Protein AF-A0A914G0G3-F1 (afdb_monomer_lite)

Structure (mmCIF, N/CA/C/O backbone):
data_AF-A0A914G0G3-F1
#
_entry.id   AF-A0A914G0G3-F1
#
loop_
_atom_site.group_PDB
_atom_site.id
_atom_site.type_symbol
_atom_site.label_atom_id
_atom_site.label_alt_id
_atom_site.label_comp_id
_atom_site.label_asym_id
_atom_site.label_entity_id
_atom_site.label_seq_id
_atom_site.pdbx_PDB_ins_code
_atom_site.Cartn_x
_atom_site.Cartn_y
_atom_site.Cartn_z
_atom_site.occupancy
_atom_site.B_iso_or_equiv
_atom_site.auth_seq_id
_atom_site.auth_comp_id
_atom_site.auth_asym_id
_atom_site.auth_atom_id
_atom_site.pdbx_PDB_model_num
ATOM 1 N N . MET A 1 1 ? 5.971 20.840 -8.492 1.00 76.50 1 MET A N 1
ATOM 2 C CA . MET A 1 1 ? 6.070 19.400 -8.819 1.00 76.50 1 MET A CA 1
ATOM 3 C C . MET A 1 1 ? 5.476 18.519 -7.723 1.00 76.50 1 MET A C 1
ATOM 5 O O . MET A 1 1 ? 4.530 17.807 -8.006 1.00 76.50 1 MET A O 1
ATOM 9 N N . THR A 1 2 ? 5.921 18.629 -6.466 1.00 92.56 2 THR A N 1
ATOM 10 C CA . THR A 1 2 ? 5.387 17.837 -5.335 1.00 92.56 2 THR A CA 1
ATOM 11 C C . THR A 1 2 ? 3.869 17.915 -5.154 1.00 92.56 2 THR A C 1
ATOM 13 O O . THR A 1 2 ? 3.238 16.886 -4.942 1.00 92.56 2 THR A O 1
ATOM 16 N N . LYS A 1 3 ? 3.270 19.111 -5.268 1.00 95.69 3 LYS A N 1
ATOM 17 C CA . LY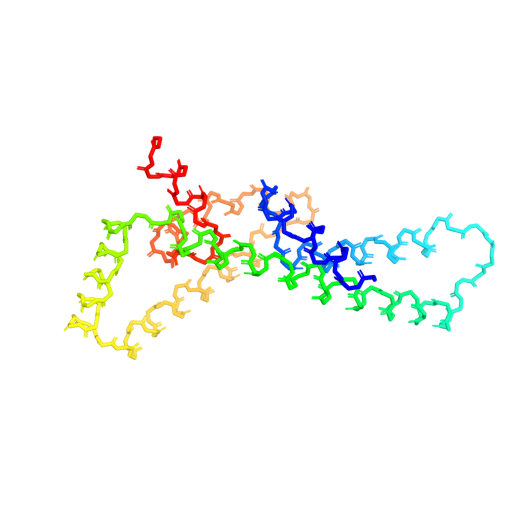S A 1 3 ? 1.809 19.274 -5.190 1.00 95.69 3 LYS A CA 1
ATOM 18 C C . LYS A 1 3 ? 1.091 18.444 -6.260 1.00 95.69 3 LYS A C 1
ATOM 20 O O . LYS A 1 3 ? 0.237 17.648 -5.916 1.00 95.69 3 LYS A O 1
ATOM 25 N N . LEU A 1 4 ? 1.518 18.563 -7.519 1.00 97.06 4 LEU A N 1
ATOM 26 C CA . LEU A 1 4 ? 0.953 17.802 -8.637 1.00 97.06 4 LEU A CA 1
ATOM 27 C C . LEU A 1 4 ? 1.025 16.286 -8.398 1.00 97.06 4 LEU A C 1
ATOM 29 O O . LEU A 1 4 ? 0.038 15.595 -8.599 1.00 97.06 4 LEU A O 1
ATOM 33 N N . LEU A 1 5 ? 2.172 15.771 -7.944 1.00 97.56 5 LEU A N 1
ATOM 34 C CA . LEU A 1 5 ? 2.338 14.337 -7.673 1.00 97.56 5 LEU A CA 1
ATOM 35 C C . LEU A 1 5 ? 1.435 13.851 -6.533 1.00 97.56 5 LEU A C 1
ATOM 37 O O . LEU A 1 5 ? 0.868 12.766 -6.618 1.00 97.56 5 LEU A O 1
ATOM 41 N N . ARG A 1 6 ? 1.257 14.669 -5.492 1.00 97.50 6 ARG A N 1
ATOM 42 C CA . ARG A 1 6 ? 0.302 14.374 -4.419 1.00 97.50 6 ARG A CA 1
ATOM 43 C C . ARG A 1 6 ? -1.132 14.403 -4.925 1.00 97.50 6 ARG A C 1
ATOM 45 O O . ARG A 1 6 ? -1.878 13.487 -4.614 1.00 97.50 6 ARG A O 1
ATOM 52 N N . ASP A 1 7 ? -1.493 15.395 -5.733 1.00 97.31 7 ASP A N 1
ATOM 53 C CA . ASP A 1 7 ? -2.825 15.480 -6.330 1.00 97.31 7 ASP A CA 1
ATOM 54 C C . ASP A 1 7 ? -3.093 14.233 -7.190 1.00 97.31 7 ASP A C 1
ATOM 56 O O . ASP A 1 7 ? -4.143 13.615 -7.050 1.00 97.31 7 ASP A O 1
ATOM 60 N N . ILE A 1 8 ? -2.125 13.785 -8.000 1.00 97.00 8 ILE A N 1
ATOM 61 C CA . ILE A 1 8 ? -2.201 12.515 -8.743 1.00 97.00 8 ILE A CA 1
ATOM 62 C C . ILE A 1 8 ? -2.472 11.344 -7.790 1.00 97.00 8 ILE A C 1
ATOM 64 O O . ILE A 1 8 ? -3.404 10.580 -8.033 1.00 97.00 8 ILE A O 1
ATOM 68 N N . GLY A 1 9 ? -1.717 11.224 -6.696 1.00 95.69 9 GLY A N 1
ATOM 69 C CA . GLY A 1 9 ? -1.932 10.189 -5.682 1.00 95.69 9 GLY A CA 1
ATOM 70 C C . GLY A 1 9 ? -3.330 10.220 -5.064 1.00 95.69 9 GLY A C 1
ATOM 71 O O . GLY A 1 9 ? -3.980 9.182 -4.973 1.00 95.69 9 GLY A O 1
ATOM 72 N N . CYS A 1 10 ? -3.839 11.407 -4.720 1.00 93.94 10 CYS A N 1
ATOM 73 C CA . CYS A 1 10 ? -5.195 11.559 -4.193 1.00 93.94 10 CYS A CA 1
ATOM 74 C C . CYS A 1 10 ? -6.259 11.058 -5.180 1.00 93.94 10 CYS A C 1
ATOM 76 O O . CYS A 1 10 ? -7.234 10.444 -4.764 1.00 93.94 10 CYS A O 1
ATOM 78 N N . HIS A 1 11 ? -6.082 11.284 -6.486 1.00 93.81 11 HIS A N 1
ATOM 79 C CA . HIS A 1 11 ? -7.005 10.748 -7.490 1.00 93.81 11 HIS A CA 1
ATOM 80 C C . HIS A 1 11 ? -6.875 9.226 -7.628 1.00 93.81 11 HIS A C 1
ATOM 82 O O . HIS A 1 11 ? -7.883 8.540 -7.760 1.00 93.81 11 HIS A O 1
ATOM 88 N N . HIS A 1 12 ? -5.652 8.690 -7.560 1.00 91.94 12 HIS A N 1
ATOM 89 C CA . HIS A 1 12 ? -5.405 7.253 -7.712 1.00 91.94 12 HIS A CA 1
ATOM 90 C C . HIS A 1 12 ? -5.950 6.412 -6.555 1.00 91.94 12 HIS A C 1
ATOM 92 O O . HIS A 1 12 ? -6.315 5.259 -6.773 1.00 91.94 12 HIS A O 1
ATOM 98 N N . PHE A 1 13 ? -6.105 7.001 -5.366 1.00 88.00 13 PHE A N 1
ATOM 99 C CA . PHE A 1 13 ? -6.836 6.376 -4.262 1.00 88.00 13 PHE A CA 1
ATOM 100 C C . PHE A 1 13 ? -8.236 5.891 -4.684 1.00 88.00 13 PHE A C 1
ATOM 102 O O . PHE A 1 13 ? -8.649 4.805 -4.293 1.00 88.00 13 PHE A O 1
ATOM 109 N N . PHE A 1 14 ? -8.954 6.645 -5.525 1.00 84.81 14 PHE A N 1
ATOM 110 C CA . PHE A 1 14 ? -10.303 6.270 -5.971 1.00 84.81 14 PHE A CA 1
ATOM 111 C C . PHE A 1 14 ? -10.335 5.133 -7.002 1.00 84.81 14 PHE A C 1
ATOM 113 O O . PHE A 1 14 ? -11.413 4.639 -7.322 1.00 84.81 14 PHE A O 1
ATOM 120 N N . TYR A 1 15 ? -9.175 4.709 -7.506 1.00 85.25 15 TYR A N 1
ATOM 121 C CA . TYR A 1 15 ? -9.018 3.520 -8.347 1.00 85.25 15 TYR A CA 1
ATOM 122 C C . TYR A 1 15 ? -8.458 2.330 -7.553 1.00 85.25 15 TYR A C 1
ATOM 124 O O . TYR A 1 15 ? -7.878 1.423 -8.145 1.00 85.25 15 TYR A O 1
ATOM 132 N N . ASP A 1 16 ? -8.571 2.366 -6.220 1.00 81.75 16 ASP A N 1
ATOM 133 C CA . ASP A 1 16 ? -8.019 1.369 -5.298 1.00 81.75 16 ASP A CA 1
ATOM 134 C C . ASP A 1 16 ? -6.496 1.176 -5.455 1.00 81.75 16 ASP A C 1
ATOM 136 O O . ASP A 1 16 ? -5.942 0.101 -5.213 1.00 81.75 16 ASP A O 1
ATOM 140 N N . ALA A 1 17 ? -5.781 2.236 -5.855 1.00 83.44 17 ALA A N 1
ATOM 141 C CA . ALA A 1 17 ? -4.328 2.213 -5.885 1.00 83.44 17 ALA A CA 1
ATOM 142 C C . ALA A 1 17 ? -3.738 2.422 -4.482 1.00 83.44 17 ALA A C 1
ATOM 144 O O . ALA A 1 17 ? -4.153 3.319 -3.747 1.00 83.44 17 ALA A O 1
ATOM 145 N N . TYR A 1 18 ? -2.709 1.643 -4.148 1.00 86.62 18 TYR A N 1
ATOM 146 C CA . TYR A 1 18 ? -1.936 1.768 -2.915 1.00 86.62 18 TYR A CA 1
ATOM 147 C C . TYR A 1 18 ? -0.433 1.641 -3.208 1.00 86.62 18 TYR A C 1
ATOM 149 O O . TYR A 1 18 ? -0.022 1.329 -4.326 1.00 86.62 18 TYR A O 1
ATOM 157 N N . GLU A 1 19 ? 0.401 1.959 -2.223 1.00 88.00 19 GLU A N 1
ATOM 158 C CA . GLU A 1 19 ? 1.840 2.199 -2.380 1.00 88.00 19 GLU A CA 1
ATOM 159 C C . GLU A 1 19 ? 2.611 1.039 -3.061 1.00 88.00 19 GLU A C 1
ATOM 161 O O . GLU A 1 19 ? 3.396 1.320 -3.966 1.00 88.00 19 GLU A O 1
ATOM 166 N N . PRO A 1 20 ? 2.353 -0.248 -2.752 1.00 87.94 20 PRO A N 1
ATOM 167 C CA . PRO A 1 20 ? 2.892 -1.403 -3.476 1.00 87.94 20 PRO A CA 1
ATOM 168 C C . PRO A 1 20 ? 2.649 -1.418 -4.990 1.00 87.94 20 PRO A C 1
ATOM 170 O O . PRO A 1 20 ? 3.510 -1.884 -5.731 1.00 87.94 20 PRO A O 1
ATOM 173 N N . HIS A 1 21 ? 1.532 -0.880 -5.494 1.00 87.81 21 HIS A N 1
ATOM 174 C CA . HIS A 1 21 ? 1.335 -0.780 -6.946 1.00 87.81 21 HIS A CA 1
ATOM 175 C C . HIS A 1 21 ? 2.376 0.135 -7.602 1.00 87.81 21 HIS A C 1
ATOM 177 O O . HIS A 1 21 ? 2.744 -0.080 -8.754 1.00 87.81 21 HIS A O 1
ATOM 183 N N . LEU A 1 22 ? 2.874 1.141 -6.874 1.00 92.88 22 LEU A N 1
ATOM 184 C CA . LEU A 1 22 ? 3.906 2.047 -7.374 1.00 92.88 22 LEU A CA 1
ATOM 185 C C . LEU A 1 22 ? 5.275 1.357 -7.457 1.00 92.88 22 LEU A C 1
ATOM 187 O O . LEU A 1 22 ? 6.062 1.699 -8.336 1.00 92.88 22 LEU A O 1
ATOM 191 N N . GLU A 1 23 ? 5.546 0.384 -6.580 1.00 91.38 23 GLU A N 1
ATOM 192 C CA . GLU A 1 23 ? 6.738 -0.473 -6.659 1.00 91.38 23 GLU A CA 1
ATOM 193 C C . GLU A 1 23 ? 6.689 -1.355 -7.911 1.00 91.38 23 GLU A C 1
ATOM 195 O O . GLU A 1 23 ? 7.601 -1.308 -8.732 1.00 91.38 23 GLU A O 1
ATOM 200 N N . LEU A 1 24 ? 5.570 -2.054 -8.135 1.00 90.31 24 LEU A N 1
ATOM 201 C CA . LEU A 1 24 ? 5.379 -2.882 -9.333 1.00 90.31 24 LEU A CA 1
ATOM 202 C C . LEU A 1 24 ? 5.467 -2.060 -10.626 1.00 90.31 24 LEU A C 1
ATOM 204 O O . LEU A 1 24 ? 6.051 -2.497 -11.617 1.00 90.31 24 LEU A O 1
ATOM 208 N N . MET A 1 25 ? 4.906 -0.848 -10.623 1.00 93.38 25 MET A N 1
ATOM 209 C CA . MET A 1 25 ? 4.984 0.061 -11.765 1.00 93.38 25 MET A CA 1
ATOM 210 C C . MET A 1 25 ? 6.422 0.526 -12.030 1.00 93.38 25 MET A C 1
ATOM 212 O O . MET A 1 25 ? 6.829 0.607 -13.189 1.00 93.38 25 MET A O 1
ATOM 216 N N . HIS A 1 26 ? 7.197 0.810 -10.978 1.00 95.06 26 HIS A N 1
ATOM 217 C CA . HIS A 1 26 ? 8.613 1.172 -11.081 1.00 95.06 26 HIS A CA 1
ATOM 218 C C . HIS A 1 26 ? 9.436 0.012 -11.658 1.00 95.06 26 HIS A C 1
ATOM 220 O O . HIS A 1 26 ? 10.178 0.214 -12.621 1.00 95.06 26 HIS A O 1
ATOM 226 N N . GLU A 1 27 ? 9.263 -1.203 -11.139 1.00 92.75 27 GLU A N 1
ATOM 227 C CA . GLU A 1 27 ? 9.942 -2.401 -11.649 1.00 92.75 27 GLU A CA 1
ATOM 228 C C . GLU A 1 27 ? 9.596 -2.674 -13.116 1.00 92.75 27 GLU A C 1
ATOM 230 O O . GLU A 1 27 ? 10.492 -2.836 -13.947 1.00 92.75 27 GLU A O 1
ATOM 235 N N . GLY A 1 28 ? 8.304 -2.649 -13.459 1.00 91.50 28 GLY A N 1
ATOM 236 C CA . GLY A 1 28 ? 7.835 -2.842 -14.830 1.00 91.50 28 GLY A CA 1
ATOM 237 C C . GLY A 1 28 ? 8.357 -1.771 -15.788 1.00 91.50 28 GLY A C 1
ATOM 238 O O . GLY A 1 28 ? 8.750 -2.086 -16.912 1.00 91.50 28 GLY A O 1
ATOM 239 N N . PHE A 1 29 ? 8.429 -0.514 -15.338 1.00 92.56 29 PHE A N 1
ATOM 240 C CA . PHE A 1 29 ? 9.014 0.573 -16.117 1.00 92.56 29 PHE A CA 1
ATOM 241 C C . PHE A 1 29 ? 10.496 0.328 -16.396 1.00 92.56 29 PHE A C 1
ATOM 243 O O . PHE A 1 29 ? 10.911 0.417 -17.548 1.00 92.56 29 PHE A O 1
ATOM 250 N N . LEU A 1 30 ? 11.296 0.010 -15.372 1.00 90.56 30 LEU A N 1
ATOM 251 C CA . LEU A 1 30 ? 12.725 -0.250 -15.561 1.00 90.56 30 LEU A CA 1
ATOM 252 C C . LEU A 1 30 ? 12.967 -1.463 -16.448 1.00 90.56 30 LEU A C 1
ATOM 254 O O . LEU A 1 30 ? 13.834 -1.411 -17.316 1.00 90.56 30 LEU A O 1
ATOM 258 N N . HIS A 1 31 ? 12.186 -2.526 -16.263 1.00 89.56 31 HIS A N 1
ATOM 259 C CA . HIS A 1 31 ? 12.246 -3.692 -17.129 1.00 89.56 31 HIS A CA 1
ATOM 260 C C . HIS A 1 31 ? 12.002 -3.287 -18.586 1.00 89.56 31 HIS A C 1
ATOM 262 O O . HIS A 1 31 ? 12.876 -3.486 -19.426 1.00 89.56 31 HIS A O 1
ATOM 268 N N . ALA A 1 32 ? 10.885 -2.610 -18.869 1.00 89.06 32 ALA A N 1
ATOM 269 C CA . ALA A 1 32 ? 10.549 -2.158 -20.215 1.00 89.06 32 ALA A CA 1
ATOM 270 C C . ALA A 1 32 ? 11.597 -1.209 -20.813 1.00 89.06 32 ALA A C 1
ATOM 272 O O . ALA A 1 32 ? 11.862 -1.277 -22.013 1.00 89.06 32 ALA A O 1
ATOM 273 N N . LEU A 1 33 ? 12.192 -0.347 -19.984 1.00 86.44 33 LEU A N 1
ATOM 274 C CA . LEU A 1 33 ? 13.283 0.539 -20.369 1.00 86.44 33 LEU A CA 1
ATOM 275 C C . LEU A 1 33 ? 14.485 -0.288 -20.852 1.00 86.44 33 LEU A C 1
ATOM 277 O O . LEU A 1 33 ? 14.968 -0.071 -21.958 1.00 86.44 33 LEU A O 1
ATOM 281 N N . THR A 1 34 ? 14.908 -1.283 -20.065 1.00 83.88 34 THR A N 1
ATOM 282 C CA . THR A 1 34 ? 16.063 -2.144 -20.380 1.00 83.88 34 THR A CA 1
ATOM 283 C C . THR A 1 34 ? 15.844 -3.118 -21.531 1.00 83.88 34 THR A C 1
ATOM 285 O O . THR A 1 34 ? 16.809 -3.482 -22.193 1.00 83.88 34 THR A O 1
ATOM 288 N N . THR A 1 35 ? 14.608 -3.551 -21.789 1.00 84.88 35 THR A N 1
ATOM 289 C CA . THR A 1 35 ? 14.336 -4.560 -22.822 1.00 84.88 35 THR A CA 1
ATOM 290 C C . THR A 1 35 ? 13.949 -3.973 -24.174 1.00 84.88 35 THR A C 1
ATOM 292 O O . THR A 1 35 ? 14.098 -4.662 -25.179 1.00 84.88 35 THR A O 1
ATOM 295 N N . ASN A 1 36 ? 13.411 -2.746 -24.220 1.00 80.94 36 ASN A N 1
ATOM 296 C CA . ASN A 1 36 ? 12.787 -2.200 -25.435 1.00 80.94 36 ASN A CA 1
ATOM 297 C C . ASN A 1 36 ? 13.458 -0.939 -25.996 1.00 80.94 36 ASN A C 1
ATOM 299 O O . ASN A 1 36 ? 13.102 -0.522 -27.099 1.00 80.94 36 ASN A O 1
ATOM 303 N N . ILE A 1 37 ? 14.388 -0.301 -25.278 1.00 76.19 37 ILE A N 1
ATOM 304 C CA . ILE A 1 37 ? 15.150 0.823 -25.837 1.00 76.19 37 ILE A CA 1
ATOM 305 C C . ILE A 1 37 ? 16.313 0.260 -26.657 1.00 76.19 37 ILE A C 1
ATOM 307 O O . ILE A 1 37 ? 17.180 -0.428 -26.134 1.00 76.19 37 ILE A O 1
ATOM 311 N N . VAL A 1 38 ? 16.268 0.521 -27.966 1.00 61.00 38 VAL A N 1
ATOM 312 C CA . VAL A 1 38 ? 17.069 -0.173 -28.989 1.00 61.00 38 VAL A CA 1
ATOM 313 C C . VAL A 1 38 ? 18.513 0.343 -29.090 1.00 61.00 38 VAL A C 1
ATOM 315 O O . VAL A 1 38 ? 19.365 -0.391 -29.570 1.00 61.00 38 VAL A O 1
ATOM 318 N N . ASP A 1 39 ? 18.811 1.566 -28.646 1.00 60.97 39 ASP A N 1
ATOM 319 C CA . ASP A 1 39 ? 20.170 2.138 -28.627 1.00 60.97 39 ASP A CA 1
ATOM 320 C C . ASP A 1 39 ? 20.089 3.542 -27.993 1.00 60.97 39 ASP A C 1
ATOM 322 O O . ASP A 1 39 ? 19.248 4.330 -28.444 1.00 60.97 39 ASP A O 1
ATOM 326 N N . PRO A 1 40 ? 20.882 3.912 -26.969 1.00 65.19 40 PRO A N 1
ATOM 327 C CA . PRO A 1 40 ? 22.108 3.286 -26.485 1.00 65.19 40 PRO A CA 1
ATOM 328 C C . PRO A 1 40 ? 21.895 2.359 -25.281 1.00 65.19 40 PRO A C 1
ATOM 330 O O . PRO A 1 40 ? 20.869 2.417 -24.600 1.00 65.19 40 PRO A O 1
ATOM 333 N N . GLU A 1 41 ? 22.901 1.522 -25.024 1.00 72.50 41 GLU A N 1
ATOM 334 C CA . GLU A 1 41 ? 23.037 0.703 -23.818 1.00 72.50 41 GLU A CA 1
ATOM 335 C C . GLU A 1 41 ? 22.677 1.533 -22.577 1.00 72.50 41 GLU A C 1
ATOM 337 O O . GLU A 1 41 ? 23.227 2.614 -22.351 1.00 72.50 41 GLU A O 1
ATOM 342 N N . ILE A 1 42 ? 21.698 1.065 -21.798 1.00 78.25 42 ILE A N 1
ATOM 343 C CA . ILE A 1 42 ? 21.33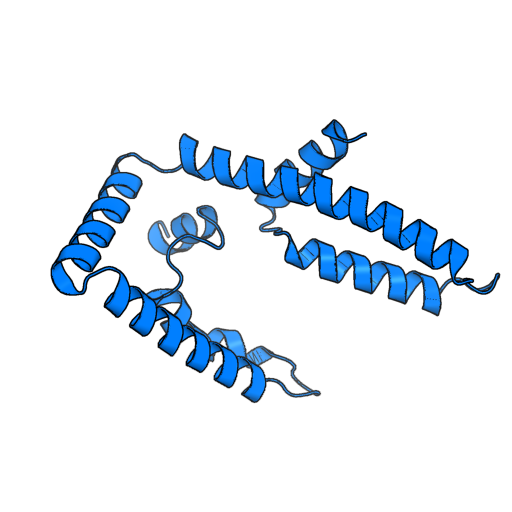9 1.721 -20.543 1.00 78.25 42 ILE A CA 1
ATOM 344 C C . ILE A 1 42 ? 22.474 1.464 -19.569 1.00 78.25 42 ILE A C 1
ATOM 346 O O . ILE A 1 42 ? 22.539 0.406 -18.942 1.00 78.25 42 ILE A O 1
ATOM 350 N N . ASP A 1 43 ? 23.367 2.438 -19.466 1.00 85.62 43 ASP A N 1
ATOM 351 C CA . ASP A 1 43 ? 24.412 2.419 -18.466 1.00 85.62 43 ASP A CA 1
ATOM 352 C C . ASP A 1 43 ? 23.830 2.565 -17.050 1.00 85.62 43 ASP A C 1
ATOM 354 O O . ASP A 1 43 ? 22.662 2.915 -16.817 1.00 85.62 43 ASP A O 1
ATOM 358 N N . GLU A 1 44 ? 24.666 2.238 -16.069 1.00 87.81 44 GLU A N 1
ATOM 359 C CA . GLU A 1 44 ? 24.255 2.246 -14.670 1.00 87.81 44 GLU 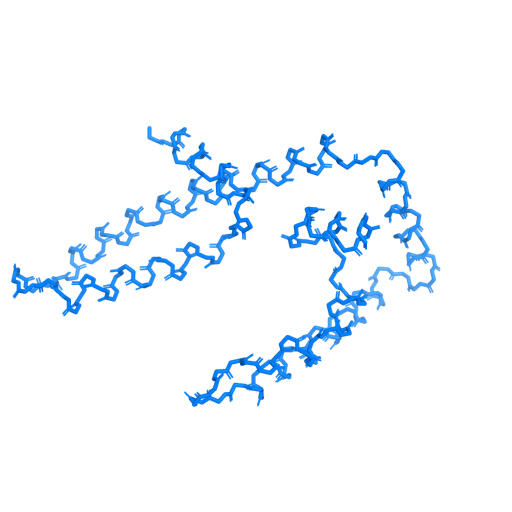A CA 1
ATOM 360 C C . GLU A 1 44 ? 23.898 3.666 -14.198 1.00 87.81 44 GLU A C 1
ATOM 362 O O . GLU A 1 44 ? 23.023 3.832 -13.348 1.00 87.81 44 GLU A O 1
ATOM 367 N N . ASP A 1 45 ? 24.501 4.703 -14.785 1.00 90.38 45 ASP A N 1
ATOM 368 C CA . ASP A 1 45 ? 24.228 6.102 -14.450 1.00 90.38 45 ASP A CA 1
ATOM 369 C C . ASP A 1 45 ? 22.818 6.520 -14.884 1.00 90.38 45 ASP A C 1
ATOM 371 O O . ASP A 1 45 ? 22.063 7.095 -14.090 1.00 90.38 45 ASP A O 1
ATOM 375 N N . LEU A 1 46 ? 22.406 6.169 -16.105 1.00 88.19 46 LEU A N 1
ATOM 376 C CA . LEU A 1 46 ? 21.060 6.413 -16.610 1.00 88.19 46 LEU A CA 1
ATOM 377 C C . LEU A 1 46 ? 20.018 5.636 -15.800 1.00 88.19 46 LEU A C 1
ATOM 379 O O . LEU A 1 46 ? 18.984 6.194 -15.413 1.00 88.19 46 LEU A O 1
ATOM 383 N N . LYS A 1 47 ? 20.296 4.365 -15.486 1.00 88.81 47 LYS A N 1
ATOM 384 C CA . LYS A 1 47 ? 19.433 3.541 -14.627 1.00 88.81 47 LYS A CA 1
ATOM 385 C C . LYS A 1 47 ? 19.286 4.148 -13.230 1.00 88.81 47 LYS A C 1
ATOM 387 O O . LYS A 1 47 ? 18.173 4.227 -12.702 1.00 88.81 47 LYS A O 1
ATOM 392 N N . ASN A 1 48 ? 20.379 4.637 -12.649 1.00 92.38 48 ASN A N 1
ATOM 393 C CA . ASN A 1 48 ? 20.376 5.325 -11.361 1.00 92.38 48 ASN A CA 1
ATOM 394 C C . ASN A 1 48 ? 19.597 6.643 -11.405 1.00 92.38 48 ASN A C 1
ATOM 396 O O . ASN A 1 48 ? 18.854 6.940 -10.465 1.00 92.38 48 ASN A O 1
ATOM 400 N N . GLY A 1 49 ? 19.694 7.403 -12.496 1.00 94.38 49 GLY A N 1
ATOM 401 C CA . GLY A 1 49 ? 18.886 8.601 -12.719 1.00 94.38 49 GLY A CA 1
ATOM 402 C C . GLY A 1 49 ? 17.385 8.296 -12.713 1.00 94.38 49 GLY A C 1
ATOM 403 O O . GLY A 1 49 ? 16.620 8.932 -11.982 1.00 94.38 49 GLY A O 1
ATOM 404 N N . TRP A 1 50 ? 16.961 7.265 -13.448 1.00 94.12 50 TRP A N 1
ATOM 405 C CA . TRP A 1 50 ? 15.565 6.815 -13.445 1.00 94.12 50 TRP A CA 1
ATOM 406 C C . TRP A 1 50 ? 15.106 6.315 -12.079 1.00 94.12 50 TRP A C 1
ATOM 408 O O . TRP A 1 50 ? 14.004 6.655 -11.648 1.00 94.12 50 TRP A O 1
ATOM 418 N N . ASN A 1 51 ? 15.953 5.568 -11.370 1.00 95.06 51 ASN A N 1
ATOM 419 C CA . ASN A 1 51 ? 15.673 5.147 -10.001 1.00 95.06 51 ASN A CA 1
ATOM 420 C C . ASN A 1 51 ? 15.399 6.343 -9.089 1.00 95.06 51 ASN A C 1
ATOM 422 O O . ASN A 1 51 ? 14.394 6.349 -8.384 1.00 95.06 51 ASN A O 1
ATOM 426 N N . GLN A 1 52 ? 16.237 7.380 -9.125 1.00 96.88 52 GLN A N 1
ATOM 427 C CA . GLN A 1 52 ? 16.040 8.576 -8.302 1.00 96.88 52 GLN A CA 1
ATOM 428 C C . GLN A 1 52 ? 14.727 9.297 -8.630 1.00 96.88 52 GLN A C 1
ATOM 430 O O . GLN A 1 52 ? 14.001 9.693 -7.714 1.00 96.88 52 GLN A O 1
ATOM 435 N N . ILE A 1 53 ? 14.380 9.416 -9.917 1.00 95.75 53 ILE A N 1
ATOM 436 C CA . ILE A 1 53 ? 13.090 9.975 -10.345 1.00 95.75 53 ILE A CA 1
ATOM 437 C C . ILE A 1 53 ? 11.940 9.148 -9.765 1.00 95.75 53 ILE A C 1
ATOM 439 O O . ILE A 1 53 ? 11.031 9.708 -9.150 1.00 95.75 53 ILE A O 1
ATOM 443 N N . TRP A 1 54 ? 11.993 7.821 -9.890 1.00 96.44 54 TRP A N 1
ATOM 444 C CA . TRP A 1 54 ? 10.963 6.939 -9.350 1.00 96.44 54 TRP A CA 1
ATOM 445 C C . TRP A 1 54 ? 10.849 7.017 -7.832 1.00 96.44 54 TRP A C 1
ATOM 447 O O . TRP A 1 54 ? 9.734 7.054 -7.323 1.00 96.44 54 TRP A O 1
ATOM 457 N N . GLN A 1 55 ? 11.951 7.147 -7.092 1.00 96.44 55 GLN A N 1
ATOM 458 C CA . GLN A 1 55 ? 11.880 7.360 -5.643 1.00 96.44 55 GLN A CA 1
ATOM 459 C C . GLN A 1 55 ? 11.115 8.646 -5.288 1.00 96.44 55 GLN A C 1
ATOM 461 O O . GLN A 1 55 ? 10.315 8.655 -4.351 1.00 96.44 55 GLN A O 1
ATOM 466 N N . ILE A 1 56 ? 11.289 9.721 -6.064 1.00 96.69 56 ILE A N 1
ATOM 467 C CA . ILE A 1 56 ? 10.536 10.972 -5.885 1.00 96.69 56 ILE A CA 1
ATOM 468 C C . ILE A 1 56 ? 9.053 10.777 -6.237 1.00 96.69 56 ILE A C 1
ATOM 470 O O . ILE A 1 56 ? 8.182 11.233 -5.487 1.00 96.69 56 ILE A O 1
ATOM 474 N N . LEU A 1 57 ? 8.757 10.092 -7.349 1.00 96.88 57 LEU A N 1
ATOM 475 C CA . LEU A 1 57 ? 7.390 9.787 -7.781 1.00 96.88 57 LEU A CA 1
ATOM 476 C C . LEU A 1 57 ? 6.656 8.949 -6.733 1.00 96.88 57 LEU A C 1
ATOM 478 O O . LEU A 1 57 ? 5.624 9.387 -6.228 1.00 96.88 57 LEU A O 1
ATOM 482 N N . LYS A 1 58 ? 7.221 7.799 -6.347 1.00 96.81 58 LYS A N 1
ATOM 483 C CA . LYS A 1 58 ? 6.654 6.884 -5.348 1.00 96.81 58 LYS A CA 1
ATOM 484 C C . LYS A 1 58 ? 6.395 7.594 -4.030 1.00 96.81 58 LYS A C 1
ATOM 486 O O . LYS A 1 58 ? 5.287 7.523 -3.503 1.00 96.81 58 LYS A O 1
ATOM 491 N N . LYS A 1 59 ? 7.373 8.366 -3.542 1.00 96.69 59 LYS A N 1
ATOM 492 C CA . LYS A 1 59 ? 7.231 9.139 -2.306 1.00 96.69 59 LYS A CA 1
ATOM 493 C C . LYS A 1 59 ? 6.036 10.085 -2.359 1.00 96.69 59 LYS A C 1
ATOM 495 O O . LYS A 1 59 ? 5.239 10.113 -1.427 1.00 96.69 59 LYS A O 1
ATOM 500 N N . HIS A 1 60 ? 5.914 10.895 -3.406 1.00 97.94 60 HIS A N 1
ATOM 501 C CA . HIS A 1 60 ? 4.906 11.955 -3.426 1.00 97.94 60 HIS A CA 1
ATOM 502 C C . HIS A 1 60 ? 3.524 11.486 -3.886 1.00 97.94 60 HIS A C 1
ATOM 504 O O . HIS A 1 60 ? 2.530 11.974 -3.352 1.00 97.94 60 HIS A O 1
ATOM 510 N N . ILE A 1 61 ? 3.448 10.524 -4.806 1.00 97.50 61 ILE A N 1
ATOM 511 C CA . ILE A 1 61 ? 2.184 9.877 -5.178 1.00 97.50 61 ILE A CA 1
ATOM 512 C C . ILE A 1 61 ? 1.668 9.055 -3.993 1.00 97.50 61 ILE A C 1
ATOM 514 O O . ILE A 1 61 ? 0.520 9.233 -3.596 1.00 97.50 61 ILE A O 1
ATOM 518 N N . GLY A 1 62 ? 2.527 8.252 -3.353 1.00 95.38 62 GLY A N 1
ATOM 519 C CA . GLY A 1 62 ? 2.177 7.495 -2.148 1.00 95.38 62 GLY A CA 1
ATOM 520 C C . GLY A 1 62 ? 1.690 8.397 -1.011 1.00 95.38 62 GLY A C 1
ATOM 521 O O . GLY A 1 62 ? 0.654 8.136 -0.411 1.00 95.38 62 GLY A O 1
ATOM 522 N N . GLN A 1 63 ? 2.346 9.542 -0.783 1.00 95.94 63 GLN A N 1
ATOM 523 C CA . GLN A 1 63 ? 1.839 10.554 0.154 1.00 95.94 63 GLN A CA 1
ATOM 524 C C . GLN A 1 63 ? 0.425 11.032 -0.197 1.00 95.94 63 GLN A C 1
ATOM 526 O O . GLN A 1 63 ? -0.399 11.180 0.701 1.00 95.94 63 GLN A O 1
ATOM 531 N N . GLY A 1 64 ? 0.140 11.292 -1.476 1.00 95.62 64 GLY A N 1
ATOM 532 C CA . GLY A 1 64 ? -1.199 11.670 -1.936 1.00 95.62 64 GLY A CA 1
ATOM 533 C C . GLY A 1 64 ? -2.251 10.606 -1.624 1.00 95.62 64 GLY A C 1
ATOM 534 O O . GLY A 1 64 ? -3.294 10.924 -1.055 1.00 95.62 64 GLY A O 1
ATOM 535 N N . ILE A 1 65 ? -1.940 9.339 -1.913 1.00 92.94 65 ILE A N 1
ATOM 536 C CA . ILE A 1 65 ? -2.808 8.196 -1.596 1.00 92.94 65 ILE A CA 1
ATOM 537 C C . ILE A 1 65 ? -3.082 8.133 -0.088 1.00 92.94 65 ILE A C 1
ATOM 539 O O . ILE A 1 65 ? -4.239 8.069 0.326 1.00 92.94 65 ILE A O 1
ATOM 543 N N . ALA A 1 66 ? -2.038 8.200 0.742 1.00 88.88 66 ALA A N 1
ATOM 544 C CA . ALA A 1 66 ? -2.165 8.144 2.197 1.00 88.88 66 ALA A CA 1
ATOM 545 C C . ALA A 1 66 ? -3.021 9.292 2.761 1.00 88.88 66 ALA A C 1
ATOM 547 O O . ALA A 1 66 ? -3.874 9.068 3.620 1.00 88.88 66 ALA A O 1
ATOM 548 N N . ILE A 1 67 ? -2.845 10.514 2.246 1.00 90.62 67 ILE A N 1
ATOM 549 C CA . ILE A 1 67 ? -3.657 11.673 2.640 1.00 90.62 67 ILE A CA 1
ATOM 550 C C . ILE A 1 67 ? -5.118 11.457 2.276 1.00 90.62 67 ILE A C 1
ATOM 552 O O . ILE A 1 67 ? -5.992 11.679 3.111 1.00 90.62 67 ILE A O 1
ATOM 556 N N . GLN A 1 68 ? -5.397 11.024 1.046 1.00 89.44 68 GLN A N 1
ATOM 557 C CA . GLN A 1 68 ? -6.775 10.823 0.623 1.00 89.44 68 GLN A CA 1
ATOM 558 C C . GLN A 1 68 ? -7.441 9.688 1.406 1.00 89.44 68 GLN A C 1
ATOM 560 O O . GLN A 1 68 ? -8.593 9.833 1.806 1.00 89.44 68 GLN A O 1
ATOM 565 N N . ARG A 1 69 ? -6.704 8.614 1.715 1.00 86.12 69 ARG A N 1
ATOM 566 C CA . ARG A 1 69 ? -7.156 7.540 2.609 1.00 86.12 69 ARG A CA 1
ATOM 567 C C . ARG A 1 69 ? -7.523 8.083 3.987 1.00 86.12 69 ARG A C 1
ATOM 569 O O . ARG A 1 69 ? -8.601 7.784 4.491 1.00 86.12 69 ARG A O 1
ATOM 576 N N . GLN A 1 70 ? -6.665 8.918 4.575 1.00 82.81 70 GLN A N 1
ATOM 577 C CA . GLN A 1 70 ? -6.932 9.548 5.867 1.00 82.81 70 GLN A CA 1
ATOM 578 C C . GLN A 1 70 ? -8.158 10.470 5.809 1.00 82.81 70 GLN A C 1
ATOM 580 O O . GLN A 1 70 ? -9.035 10.358 6.662 1.00 82.81 70 GLN A O 1
ATOM 585 N N . ASN A 1 71 ? -8.252 11.345 4.805 1.00 84.44 71 ASN A N 1
ATOM 586 C CA . ASN A 1 71 ? -9.400 12.237 4.621 1.00 84.44 71 ASN A CA 1
ATOM 587 C C . ASN A 1 71 ? -10.694 11.438 4.473 1.00 84.44 71 ASN A C 1
ATOM 589 O O . ASN A 1 71 ? -11.676 11.727 5.145 1.00 84.44 71 ASN A O 1
ATOM 593 N N . TYR A 1 72 ? -10.674 10.378 3.666 1.00 78.56 72 TYR A N 1
ATOM 594 C CA . TYR A 1 72 ? -11.822 9.498 3.500 1.00 78.56 72 TYR A CA 1
ATOM 595 C C . TYR A 1 72 ? -12.214 8.815 4.817 1.00 78.56 72 TYR A C 1
ATOM 597 O O . TYR A 1 72 ? -13.398 8.750 5.148 1.00 78.56 72 TYR A O 1
ATOM 605 N N . MET A 1 73 ? -11.241 8.340 5.602 1.00 72.00 73 MET A N 1
ATOM 606 C CA . MET A 1 73 ? -11.513 7.780 6.930 1.00 72.00 73 MET A CA 1
ATOM 607 C C . MET A 1 73 ? -12.126 8.808 7.888 1.00 72.00 73 MET A C 1
ATOM 609 O O . MET A 1 73 ? -13.005 8.461 8.668 1.00 72.00 73 MET A O 1
ATOM 613 N N . MET A 1 74 ? -11.684 10.065 7.840 1.00 71.50 74 MET A N 1
ATOM 614 C CA . MET A 1 74 ? -12.181 11.115 8.733 1.00 71.50 74 MET A CA 1
ATOM 615 C C . MET A 1 74 ? -13.554 11.654 8.323 1.00 71.50 74 MET A C 1
ATOM 617 O O . MET A 1 74 ? -14.391 11.911 9.184 1.00 71.50 74 MET A O 1
ATOM 621 N N . GLU A 1 75 ? -13.774 11.863 7.028 1.00 75.50 75 GLU A N 1
ATOM 622 C CA . GLU A 1 75 ? -14.945 12.585 6.520 1.00 75.50 75 GLU A CA 1
ATOM 623 C C . GLU A 1 75 ? -16.069 11.658 6.082 1.00 75.50 75 GLU A C 1
ATOM 625 O O . GLU A 1 75 ? -17.241 12.027 6.149 1.00 75.50 75 GLU A O 1
ATOM 630 N N . CYS A 1 76 ? -15.731 10.463 5.603 1.00 70.75 76 CYS A N 1
ATOM 631 C CA . CYS A 1 76 ? -16.715 9.583 5.000 1.00 70.75 76 CYS A CA 1
ATOM 632 C C . CYS A 1 76 ? -17.156 8.454 5.941 1.00 70.75 76 CYS A C 1
ATOM 634 O O . CYS A 1 76 ? -18.223 7.886 5.719 1.00 70.75 76 CYS A O 1
ATOM 636 N N . VAL A 1 77 ? -16.379 8.107 6.972 1.00 69.50 77 VAL A N 1
ATOM 637 C CA . VAL A 1 77 ? -16.811 7.115 7.970 1.00 69.50 77 VAL A CA 1
ATOM 638 C C . VAL A 1 77 ? -17.854 7.759 8.879 1.00 69.50 77 VAL A C 1
ATOM 640 O O . VAL A 1 77 ? -17.630 8.792 9.509 1.00 69.50 77 VAL A O 1
ATOM 643 N N . THR A 1 78 ? -19.029 7.150 8.938 1.00 72.75 78 THR A N 1
ATOM 644 C CA . THR A 1 78 ? -20.134 7.617 9.766 1.00 72.75 78 THR A CA 1
ATOM 645 C C . THR A 1 78 ? -19.799 7.467 11.249 1.00 72.75 78 THR A C 1
ATOM 647 O O . THR A 1 78 ? -19.044 6.590 11.672 1.00 72.75 78 THR A O 1
ATOM 650 N N . LYS A 1 79 ? -20.432 8.291 12.090 1.00 75.75 79 LYS A N 1
ATOM 651 C CA . LYS A 1 79 ? -20.301 8.163 13.551 1.00 75.75 79 LYS A CA 1
ATOM 652 C C . LYS A 1 79 ? -20.677 6.760 14.041 1.00 75.75 79 LYS A C 1
ATOM 654 O O . LYS A 1 79 ? -20.046 6.266 14.967 1.00 75.75 79 LYS A O 1
ATOM 659 N N . ALA A 1 80 ? -21.665 6.124 13.409 1.00 74.38 80 ALA A N 1
ATOM 660 C CA . ALA A 1 80 ? -22.092 4.769 13.740 1.00 74.38 80 ALA A CA 1
ATOM 661 C C . ALA A 1 80 ? -21.002 3.727 13.436 1.00 74.38 80 ALA A C 1
ATOM 663 O O . ALA A 1 80 ? -20.721 2.887 14.288 1.00 74.38 80 ALA A O 1
ATOM 664 N N . GLU A 1 81 ? -20.346 3.813 12.274 1.00 71.88 81 GLU A N 1
ATOM 665 C CA . GLU A 1 81 ? -19.219 2.938 11.917 1.00 71.88 81 GLU A CA 1
ATOM 666 C C . GLU A 1 81 ? -18.045 3.119 12.893 1.00 71.88 81 GLU A C 1
ATOM 668 O O . GLU A 1 81 ? -17.544 2.132 13.428 1.00 71.88 81 GLU A O 1
ATOM 673 N N . ILE A 1 82 ? -17.661 4.363 13.218 1.00 71.12 82 ILE A N 1
ATOM 674 C CA . ILE A 1 82 ? -16.594 4.636 14.203 1.00 71.12 82 ILE A CA 1
ATOM 675 C C . ILE A 1 82 ? -16.952 4.057 15.576 1.00 71.12 82 ILE A C 1
ATOM 677 O O . ILE A 1 82 ? -16.111 3.431 16.221 1.00 71.12 82 ILE A O 1
ATOM 681 N N . SER A 1 83 ? -18.186 4.265 16.040 1.00 76.06 83 SER A N 1
ATOM 682 C CA . SER A 1 83 ? -18.657 3.711 17.312 1.00 76.06 83 SER A CA 1
ATOM 683 C C . SER A 1 83 ? -18.644 2.183 17.312 1.00 76.06 83 SER A C 1
ATOM 685 O O . SER A 1 83 ? -18.234 1.592 18.306 1.00 76.06 83 SER A O 1
ATOM 687 N N . SER A 1 84 ? -19.032 1.548 16.203 1.00 75.81 84 SER A N 1
ATOM 688 C CA . SER A 1 84 ? -19.000 0.090 16.056 1.00 75.81 84 SER A CA 1
ATOM 689 C C . SER A 1 84 ? -17.575 -0.458 16.128 1.00 75.81 84 SER A C 1
ATOM 691 O O . SER A 1 84 ? -17.312 -1.369 16.910 1.00 75.81 84 SER A O 1
ATOM 693 N N . VAL A 1 85 ? -16.631 0.137 15.389 1.00 73.81 85 VAL A N 1
ATOM 694 C CA . VAL A 1 85 ? -15.215 -0.267 15.420 1.00 73.81 85 VAL A CA 1
ATOM 695 C C . VAL A 1 85 ? -14.632 -0.112 16.825 1.00 73.81 85 VAL A C 1
ATOM 697 O O . VAL A 1 85 ? -13.969 -1.023 17.314 1.00 73.81 85 VAL A O 1
ATOM 700 N N . LYS A 1 86 ? -14.913 1.007 17.507 1.00 74.50 86 LYS A N 1
ATOM 701 C CA . LYS A 1 86 ? -14.456 1.226 18.889 1.00 74.50 86 LYS A CA 1
ATOM 702 C C . LYS A 1 86 ? -15.014 0.187 19.856 1.00 74.50 86 LYS A C 1
ATOM 704 O O . LYS A 1 86 ? -14.240 -0.390 20.607 1.00 74.50 86 LYS A O 1
ATOM 709 N N . ALA A 1 87 ? -16.315 -0.095 19.794 1.00 79.75 87 ALA A N 1
ATOM 710 C CA . ALA A 1 87 ? -16.946 -1.089 20.659 1.00 79.75 87 ALA A CA 1
ATOM 711 C C . ALA A 1 87 ? -16.388 -2.504 20.419 1.00 79.75 87 ALA A C 1
ATOM 713 O O . ALA A 1 87 ? -16.167 -3.260 21.364 1.00 79.75 87 ALA A O 1
ATOM 714 N N . GLN A 1 88 ? -16.122 -2.868 19.159 1.00 79.06 88 GLN A N 1
ATOM 715 C CA . GLN A 1 88 ? -15.474 -4.140 18.828 1.00 79.06 88 GLN A CA 1
ATOM 716 C C . GLN A 1 88 ? -14.044 -4.203 19.377 1.00 79.06 88 GLN A C 1
ATOM 718 O O . GLN A 1 88 ? -13.655 -5.219 19.951 1.00 79.06 88 GLN A O 1
ATOM 723 N N . TRP A 1 89 ? -13.282 -3.112 19.256 1.00 78.31 89 TRP A N 1
ATOM 724 C CA . TRP A 1 89 ? -11.928 -3.021 19.797 1.00 78.31 89 TRP A CA 1
ATOM 725 C C . TRP A 1 89 ? -11.902 -3.124 21.325 1.00 78.31 89 TRP A C 1
ATOM 727 O O . TRP A 1 89 ? -11.129 -3.904 21.872 1.00 78.31 89 TRP A O 1
ATOM 737 N N . GLU A 1 90 ? -12.786 -2.406 22.020 1.00 84.19 90 GLU A N 1
ATOM 738 C CA . GLU A 1 90 ? -12.935 -2.483 23.479 1.00 84.19 90 GLU A CA 1
ATOM 739 C C . GLU A 1 90 ? -13.248 -3.914 23.930 1.00 84.19 90 GLU A C 1
ATOM 741 O O . GLU A 1 90 ? -12.581 -4.435 24.820 1.00 84.19 90 GLU A O 1
ATOM 746 N N . LYS A 1 91 ? -14.158 -4.609 23.237 1.00 85.56 91 LYS A N 1
ATOM 747 C CA . LYS A 1 91 ? -14.458 -6.017 23.522 1.00 85.56 91 LYS A CA 1
ATOM 748 C C . LYS A 1 91 ? -13.234 -6.927 23.364 1.00 85.56 91 LYS A C 1
ATOM 750 O O . LYS A 1 91 ? -13.060 -7.845 24.167 1.00 85.56 91 LYS A O 1
ATOM 755 N N . ILE A 1 92 ? -12.395 -6.704 22.349 1.00 82.56 92 ILE A N 1
ATOM 756 C CA . ILE A 1 92 ? -11.145 -7.462 22.156 1.00 82.56 92 ILE A CA 1
ATOM 757 C C . ILE A 1 92 ? -10.188 -7.207 23.325 1.00 82.56 92 ILE A C 1
ATOM 759 O O . ILE A 1 92 ? -9.642 -8.158 23.888 1.00 82.56 92 ILE A O 1
ATOM 763 N N . LEU A 1 93 ? -10.023 -5.942 23.725 1.00 81.50 93 LEU A N 1
ATOM 764 C CA . LEU A 1 93 ? -9.175 -5.563 24.856 1.00 81.50 93 LEU A CA 1
ATOM 765 C C . LEU A 1 93 ? -9.649 -6.191 26.169 1.00 81.50 93 LEU A C 1
ATOM 767 O O . LEU A 1 93 ? -8.824 -6.683 26.931 1.00 81.50 93 LEU A O 1
ATOM 771 N N . GLU A 1 94 ? -10.959 -6.199 26.414 1.00 90.00 94 GLU A N 1
ATOM 772 C CA . GLU A 1 94 ? -11.558 -6.793 27.612 1.00 90.00 94 GLU A CA 1
ATOM 773 C C . GLU A 1 94 ? -1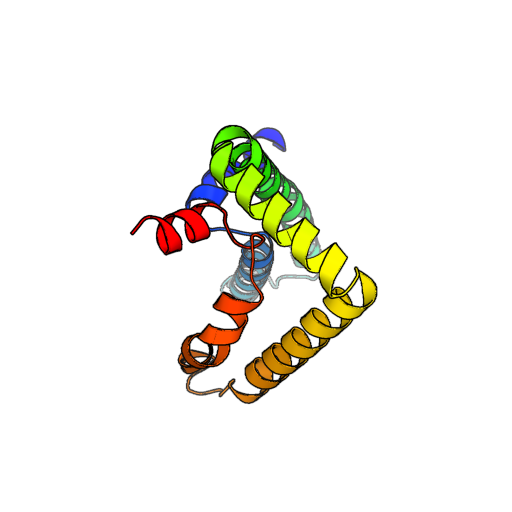1.471 -8.323 27.621 1.00 90.00 94 GLU A C 1
ATOM 775 O O . GLU A 1 94 ? -11.264 -8.920 28.675 1.00 90.00 94 GLU A O 1
ATOM 780 N N . SER A 1 95 ? -11.637 -8.966 26.460 1.00 86.62 95 SER A N 1
ATOM 781 C CA . SER A 1 95 ? -11.714 -10.431 26.366 1.00 86.62 95 SER A CA 1
ATOM 782 C C . SER A 1 95 ? -10.343 -11.104 26.316 1.00 86.62 95 SER A C 1
ATOM 784 O O . SER A 1 95 ? -10.177 -12.188 26.871 1.00 86.62 95 SER A O 1
ATOM 786 N N . TYR A 1 96 ? -9.381 -10.490 25.625 1.00 84.25 96 TYR A N 1
ATOM 787 C CA . TYR A 1 96 ? -8.079 -11.098 25.336 1.00 84.25 96 TYR A CA 1
ATOM 788 C C . TYR A 1 96 ? -6.915 -10.275 25.878 1.00 84.25 96 TYR A C 1
ATOM 790 O O . TYR A 1 96 ? -5.942 -10.848 26.345 1.00 84.25 96 TYR A O 1
ATOM 798 N N . GLY A 1 97 ? -7.015 -8.945 25.835 1.00 87.06 97 GLY A N 1
ATOM 799 C CA . GLY A 1 97 ? -5.866 -8.060 26.010 1.00 87.06 97 GLY A CA 1
ATOM 800 C C . GLY A 1 97 ? -5.074 -7.871 24.711 1.00 87.06 97 GLY A C 1
ATOM 801 O O . GLY A 1 97 ? -5.208 -8.622 23.744 1.00 87.06 97 GLY A O 1
ATOM 802 N N . ILE A 1 98 ? -4.254 -6.814 24.663 1.00 83.94 98 ILE A N 1
ATOM 803 C CA . ILE A 1 98 ? -3.519 -6.413 23.445 1.00 83.94 98 ILE A CA 1
ATOM 804 C C . ILE A 1 98 ? -2.551 -7.506 22.989 1.00 83.94 98 ILE A C 1
ATOM 806 O O . ILE A 1 98 ? -2.408 -7.746 21.791 1.00 83.94 98 ILE A O 1
ATOM 810 N N . LYS A 1 99 ? -1.856 -8.139 23.938 1.00 87.19 99 LYS A N 1
ATOM 811 C CA . LYS A 1 99 ? -0.776 -9.074 23.631 1.00 87.19 99 LYS A CA 1
ATOM 812 C C . LYS A 1 99 ? -1.329 -10.337 22.974 1.00 87.19 99 LYS A C 1
ATOM 814 O O . LYS A 1 99 ? -0.888 -10.699 21.891 1.00 87.19 99 LYS A O 1
ATOM 819 N N . GLU A 1 100 ? -2.326 -10.950 23.592 1.00 88.88 100 GLU A N 1
ATOM 820 C CA . GLU A 1 100 ? -2.974 -12.174 23.135 1.00 88.88 100 GLU A CA 1
ATOM 821 C C . GLU A 1 100 ? -3.698 -11.952 21.800 1.00 88.88 100 GLU A C 1
ATOM 823 O O . GLU A 1 100 ? -3.607 -12.787 20.901 1.00 88.88 100 GLU A O 1
ATOM 828 N N . ALA A 1 101 ? -4.355 -10.799 21.628 1.00 84.56 101 ALA A N 1
ATOM 829 C CA . ALA A 1 101 ? -4.945 -10.418 20.346 1.00 84.56 101 ALA A CA 1
ATOM 830 C C . ALA A 1 101 ? -3.875 -10.277 19.246 1.00 84.56 101 ALA A C 1
ATOM 832 O O . ALA A 1 101 ? -4.054 -10.781 18.138 1.00 84.56 101 ALA A O 1
ATOM 833 N N . GLY A 1 102 ? -2.740 -9.642 19.558 1.00 82.62 102 GLY A N 1
ATOM 834 C CA . GLY A 1 102 ? -1.614 -9.508 18.634 1.00 82.62 102 GLY A CA 1
ATOM 835 C C . GLY A 1 102 ? -0.987 -10.852 18.253 1.00 82.62 102 GLY A C 1
ATOM 836 O O . GLY A 1 102 ? -0.703 -11.085 17.079 1.00 82.62 102 GLY A O 1
ATOM 837 N N . GLU A 1 103 ? -0.814 -11.759 19.216 1.00 88.62 103 GLU A N 1
ATOM 838 C CA . GLU A 1 103 ? -0.318 -13.121 18.977 1.00 88.62 103 GLU A CA 1
ATOM 839 C C . GLU A 1 103 ? -1.276 -13.922 18.083 1.00 88.62 103 GLU A C 1
ATOM 841 O O . GLU A 1 103 ? -0.826 -14.582 17.143 1.00 88.62 103 GLU A O 1
ATOM 846 N N . ALA A 1 104 ? -2.589 -13.820 18.319 1.00 85.00 104 ALA A N 1
ATOM 847 C CA . ALA A 1 104 ? -3.605 -14.480 17.504 1.00 85.00 104 ALA A CA 1
ATOM 848 C C . ALA A 1 104 ? -3.584 -13.983 16.050 1.00 85.00 104 ALA A C 1
ATOM 850 O O . ALA A 1 104 ? -3.479 -14.792 15.129 1.00 85.00 104 ALA A O 1
ATOM 851 N N . VAL A 1 105 ? -3.596 -12.662 15.838 1.00 82.75 105 VAL A N 1
ATOM 852 C CA . VAL A 1 105 ? -3.529 -12.070 14.490 1.00 82.75 105 VAL A CA 1
ATOM 853 C C . VAL A 1 105 ? -2.223 -12.441 13.789 1.00 82.75 105 VAL A C 1
ATOM 855 O O . VAL A 1 105 ? -2.235 -12.798 12.615 1.00 82.75 105 VAL A O 1
ATOM 858 N N . THR A 1 106 ? -1.095 -12.412 14.504 1.00 82.75 106 THR A N 1
ATOM 859 C CA . THR A 1 106 ? 0.214 -12.776 13.938 1.00 82.75 106 THR A CA 1
ATOM 860 C C . THR A 1 106 ? 0.238 -14.230 13.481 1.00 82.75 106 THR A C 1
ATOM 862 O O . THR A 1 106 ? 0.733 -14.528 12.396 1.00 82.75 106 THR A O 1
ATOM 865 N N . LYS A 1 107 ? -0.316 -15.143 14.284 1.00 88.19 107 LYS A N 1
ATOM 866 C CA . LYS A 1 107 ? -0.402 -16.561 13.931 1.00 88.19 107 LYS A CA 1
ATOM 867 C C . LYS A 1 107 ? -1.218 -16.771 12.656 1.00 88.19 107 LYS A C 1
ATOM 869 O O . LYS A 1 107 ? -0.753 -17.463 11.755 1.00 88.19 107 LYS A O 1
ATOM 874 N N . GLU A 1 108 ? -2.399 -16.165 12.573 1.00 84.38 108 GLU A N 1
ATOM 875 C CA . GLU A 1 108 ? -3.245 -16.263 11.380 1.00 84.38 108 GLU A CA 1
ATOM 876 C C . GLU A 1 108 ? -2.563 -15.637 10.153 1.00 84.38 108 GLU A C 1
ATOM 878 O O . GLU A 1 108 ? -2.605 -16.206 9.064 1.00 84.38 108 GLU A O 1
ATOM 883 N N . ALA A 1 109 ? -1.851 -14.519 10.330 1.00 81.56 109 ALA A N 1
ATOM 884 C CA . ALA A 1 109 ? -1.092 -13.886 9.254 1.00 81.56 109 ALA A CA 1
ATOM 885 C C . ALA A 1 109 ? 0.038 -14.784 8.727 1.00 81.56 109 ALA A C 1
ATOM 887 O O . ALA A 1 109 ? 0.224 -14.875 7.517 1.00 81.56 109 ALA A O 1
ATOM 888 N N . ILE A 1 110 ? 0.765 -15.482 9.606 1.00 84.75 110 ILE A N 1
ATOM 889 C CA . ILE A 1 110 ? 1.797 -16.448 9.196 1.00 84.75 110 ILE A CA 1
ATOM 890 C C . ILE A 1 110 ? 1.169 -17.583 8.380 1.00 84.75 110 ILE A C 1
ATOM 892 O O . ILE A 1 110 ? 1.651 -17.877 7.292 1.00 84.75 110 ILE A O 1
ATOM 896 N N . ILE A 1 111 ? 0.052 -18.155 8.843 1.00 87.50 111 ILE A N 1
ATOM 897 C CA . ILE A 1 111 ? -0.666 -19.218 8.118 1.00 87.50 111 ILE A CA 1
ATOM 898 C C . ILE A 1 111 ? -1.109 -18.730 6.730 1.00 87.50 111 ILE A C 1
ATOM 900 O O . ILE A 1 111 ? -0.961 -19.442 5.736 1.00 87.50 111 ILE A O 1
ATOM 904 N N . ALA A 1 112 ? -1.631 -17.506 6.641 1.00 82.56 112 ALA A N 1
ATOM 905 C CA . ALA A 1 112 ? -2.029 -16.898 5.377 1.00 82.56 112 ALA A CA 1
ATOM 906 C C . ALA A 1 112 ? -0.838 -16.675 4.425 1.00 82.56 112 ALA A C 1
ATOM 908 O O . ALA A 1 112 ? -0.967 -16.865 3.211 1.00 82.56 112 ALA A O 1
ATOM 909 N N . LEU A 1 113 ? 0.326 -16.290 4.956 1.00 82.81 113 LEU A N 1
ATOM 910 C CA . LEU A 1 113 ? 1.554 -16.120 4.178 1.00 82.81 113 LEU A CA 1
ATOM 911 C C . LEU A 1 113 ? 2.101 -17.460 3.676 1.00 82.81 113 LEU A C 1
ATOM 913 O O . LEU A 1 113 ? 2.428 -17.559 2.494 1.00 82.81 113 LEU A O 1
ATOM 917 N N . ASP A 1 114 ? 2.128 -18.494 4.516 1.00 87.81 114 ASP A N 1
ATOM 918 C CA . ASP A 1 114 ? 2.541 -19.844 4.114 1.00 87.81 114 ASP A CA 1
ATOM 919 C C . ASP A 1 114 ? 1.638 -20.364 2.989 1.00 87.81 114 ASP A C 1
ATOM 921 O O . ASP A 1 114 ? 2.113 -20.758 1.923 1.00 87.81 114 ASP A O 1
ATOM 925 N N . LEU A 1 115 ? 0.319 -20.235 3.161 1.00 86.19 115 LEU A N 1
ATOM 926 C CA . LEU A 1 115 ? -0.663 -20.598 2.142 1.00 86.19 115 LEU A CA 1
ATOM 927 C C . LEU A 1 115 ? -0.467 -19.819 0.836 1.00 86.19 115 LEU A C 1
ATOM 929 O O . LEU A 1 115 ? -0.672 -20.367 -0.252 1.00 86.19 115 LEU A O 1
ATOM 933 N N . THR A 1 116 ? -0.089 -18.543 0.935 1.00 82.19 116 THR A N 1
ATOM 934 C CA . THR A 1 116 ? 0.246 -17.711 -0.222 1.00 82.19 116 THR A CA 1
ATOM 935 C C . THR A 1 116 ? 1.421 -18.312 -0.971 1.00 82.19 116 THR A C 1
ATOM 937 O O . THR A 1 116 ? 1.270 -18.641 -2.145 1.00 82.19 116 THR A O 1
ATOM 940 N N . ILE A 1 117 ? 2.544 -18.532 -0.288 1.00 83.38 117 ILE A N 1
ATOM 941 C CA . ILE A 1 117 ? 3.764 -19.100 -0.873 1.00 83.38 117 ILE A CA 1
ATOM 942 C C . ILE A 1 117 ? 3.473 -20.453 -1.537 1.00 83.38 117 ILE A C 1
ATOM 944 O O . ILE A 1 117 ? 3.848 -20.664 -2.690 1.00 83.38 117 ILE A O 1
ATOM 948 N N . GLU A 1 118 ? 2.749 -21.340 -0.854 1.00 87.31 118 GLU A N 1
ATOM 949 C CA . GLU A 1 118 ? 2.423 -22.686 -1.343 1.00 87.31 118 GLU A CA 1
ATOM 950 C C . GLU A 1 118 ? 1.443 -22.699 -2.523 1.00 87.31 118 GLU A C 1
ATOM 952 O O . GLU A 1 118 ? 1.413 -23.649 -3.305 1.00 87.31 118 GLU A O 1
ATOM 957 N N . THR A 1 119 ? 0.610 -21.666 -2.661 1.00 86.06 119 THR A N 1
ATOM 958 C CA . THR A 1 119 ? -0.408 -21.607 -3.721 1.00 86.06 119 THR A CA 1
ATOM 959 C C . THR A 1 119 ? 0.151 -21.085 -5.044 1.00 86.06 119 THR A C 1
ATOM 961 O O . THR A 1 119 ? -0.511 -21.231 -6.073 1.00 86.06 119 THR A O 1
ATOM 964 N N . TYR A 1 120 ? 1.357 -20.514 -5.057 1.00 87.00 120 TYR A N 1
ATOM 965 C CA . TYR A 1 120 ? 1.976 -20.076 -6.301 1.00 87.00 120 TYR A CA 1
ATOM 966 C C . TYR A 1 120 ? 2.344 -21.260 -7.202 1.00 87.00 120 TYR A C 1
ATOM 968 O O . TYR A 1 120 ? 3.031 -22.194 -6.791 1.00 87.00 120 TYR A O 1
ATOM 976 N N . THR A 1 121 ? 1.983 -21.170 -8.481 1.00 85.12 121 THR A N 1
ATOM 977 C CA . THR A 1 121 ? 2.544 -22.030 -9.532 1.00 85.12 121 THR A CA 1
ATOM 978 C C . THR A 1 121 ? 3.018 -21.179 -10.703 1.00 85.12 121 THR A C 1
ATOM 980 O O . THR A 1 121 ? 2.413 -20.155 -11.009 1.00 85.12 121 THR A O 1
ATOM 983 N N . ALA A 1 122 ? 4.072 -21.602 -11.406 1.00 84.62 122 ALA A N 1
ATOM 984 C CA . ALA A 1 122 ? 4.572 -20.863 -12.571 1.00 84.62 122 ALA A CA 1
ATOM 985 C C . ALA A 1 122 ? 3.526 -20.748 -13.702 1.00 84.62 122 ALA A C 1
ATOM 987 O O . ALA A 1 122 ? 3.534 -19.786 -14.461 1.00 84.62 122 ALA A O 1
ATOM 988 N N . GLU A 1 123 ? 2.612 -21.718 -13.799 1.00 85.62 123 GLU A N 1
ATOM 989 C CA . GLU A 1 123 ? 1.595 -21.793 -14.855 1.00 85.62 123 GLU A CA 1
ATOM 990 C C . GLU A 1 123 ? 0.340 -20.966 -14.549 1.00 85.62 123 GLU A C 1
ATOM 992 O O . GLU A 1 123 ? -0.249 -20.393 -15.463 1.00 85.62 123 GLU A O 1
ATOM 997 N N . ARG A 1 124 ? -0.097 -20.913 -13.281 1.00 79.69 124 ARG A N 1
ATOM 998 C CA . ARG A 1 124 ? -1.367 -20.271 -12.877 1.00 79.69 124 ARG A CA 1
ATOM 999 C C . ARG A 1 124 ? -1.188 -19.106 -11.904 1.00 79.69 124 ARG A C 1
ATOM 1001 O O . ARG A 1 124 ? -2.167 -18.479 -11.501 1.00 79.69 124 ARG A O 1
ATOM 1008 N N . GLY A 1 125 ? 0.046 -18.803 -11.508 1.00 84.44 125 GLY A N 1
ATOM 1009 C CA . GLY A 1 125 ? 0.356 -17.780 -10.516 1.00 84.44 125 GLY A CA 1
ATOM 1010 C C . GLY A 1 125 ? -0.412 -18.013 -9.215 1.00 84.44 125 GLY A C 1
ATOM 1011 O O . GLY A 1 125 ? -0.405 -19.117 -8.675 1.00 84.44 125 GLY A O 1
ATOM 1012 N N . PHE A 1 126 ? -1.106 -16.973 -8.748 1.00 85.00 126 PHE A N 1
ATOM 1013 C CA . PHE A 1 126 ? -1.951 -16.978 -7.549 1.00 85.00 126 PHE A CA 1
ATOM 1014 C C . PHE A 1 126 ? -3.453 -17.074 -7.858 1.00 85.00 126 PHE A C 1
ATOM 1016 O O . PHE A 1 126 ? -4.267 -16.625 -7.056 1.00 85.00 126 PHE A O 1
ATOM 1023 N N . GLN A 1 127 ? -3.850 -17.622 -9.011 1.00 81.44 127 GLN A N 1
ATOM 1024 C CA . GLN A 1 127 ? -5.251 -17.623 -9.455 1.00 81.44 127 GLN A CA 1
ATOM 1025 C C . GLN A 1 127 ? -6.239 -18.155 -8.395 1.00 81.44 127 GLN A C 1
ATOM 1027 O O . GLN A 1 127 ? -7.321 -17.595 -8.236 1.00 81.44 127 GLN A O 1
ATOM 1032 N N . ASP A 1 128 ? -5.851 -19.184 -7.635 1.00 81.31 128 ASP A N 1
ATOM 1033 C CA . ASP A 1 128 ? -6.704 -19.811 -6.613 1.00 81.31 128 ASP A CA 1
ATOM 1034 C C . ASP A 1 128 ? -6.556 -19.183 -5.213 1.00 81.31 128 ASP A C 1
ATOM 1036 O O . ASP A 1 128 ? -7.323 -19.496 -4.299 1.00 81.31 128 ASP A O 1
ATOM 1040 N N . LEU A 1 129 ? -5.576 -18.295 -5.020 1.00 79.12 129 LEU A N 1
ATOM 1041 C CA . LEU A 1 129 ? -5.247 -17.713 -3.719 1.00 79.12 129 LEU A CA 1
ATOM 1042 C C . LEU A 1 129 ? -6.400 -16.911 -3.090 1.00 79.12 129 LEU A C 1
ATOM 1044 O O . LEU A 1 129 ? -6.657 -17.119 -1.900 1.00 79.12 129 LEU A O 1
ATOM 1048 N N . PRO A 1 130 ? -7.147 -16.058 -3.827 1.00 75.62 130 PRO A N 1
ATOM 1049 C CA . PRO A 1 130 ? -8.238 -15.282 -3.235 1.00 75.62 130 PRO A CA 1
ATOM 1050 C C . PRO A 1 130 ? -9.299 -16.159 -2.564 1.00 75.62 130 PRO A C 1
ATOM 1052 O O . PRO A 1 130 ? -9.808 -15.822 -1.497 1.00 75.62 130 PRO A O 1
ATOM 1055 N N . GLN A 1 131 ? -9.604 -17.318 -3.154 1.00 77.75 131 GLN A N 1
ATOM 1056 C CA . GLN A 1 131 ? -10.594 -18.239 -2.603 1.00 77.75 131 GLN A CA 1
ATOM 1057 C C . GLN A 1 131 ? -10.092 -18.925 -1.325 1.00 77.75 131 GLN A C 1
ATOM 1059 O O . GLN A 1 131 ? -10.889 -19.181 -0.421 1.00 77.75 131 GLN A O 1
ATOM 1064 N N . LYS A 1 132 ? -8.785 -19.202 -1.235 1.00 78.38 132 LYS A N 1
ATOM 1065 C CA . LYS A 1 132 ? -8.164 -19.837 -0.065 1.00 78.38 132 LYS A CA 1
ATOM 1066 C C . LYS A 1 132 ? -7.955 -18.862 1.100 1.00 78.38 132 LYS A C 1
ATOM 1068 O O . LYS A 1 132 ? -8.081 -19.270 2.248 1.00 78.38 132 LYS A O 1
ATOM 1073 N N . LEU A 1 133 ? -7.700 -17.581 0.819 1.00 74.81 133 LEU A N 1
ATOM 1074 C CA . LEU A 1 133 ? -7.531 -16.534 1.838 1.00 74.81 133 LEU A CA 1
ATOM 1075 C C . LEU A 1 133 ? -8.840 -15.871 2.282 1.00 74.81 133 LEU A C 1
ATOM 1077 O O . LEU A 1 133 ? -8.817 -15.036 3.182 1.00 74.81 133 LEU A O 1
ATOM 1081 N N . LYS A 1 134 ? -9.983 -16.229 1.683 1.00 73.88 134 LYS A N 1
ATOM 1082 C CA . LYS A 1 134 ? -11.271 -15.567 1.933 1.00 73.88 134 LYS A CA 1
ATOM 1083 C C . LYS A 1 134 ? -11.608 -15.451 3.422 1.00 73.88 134 LYS A C 1
ATOM 1085 O O . LYS A 1 134 ? -11.971 -14.369 3.867 1.00 73.88 134 LYS A O 1
ATOM 1090 N N . ASN A 1 135 ? -11.488 -16.542 4.176 1.00 71.31 135 ASN A N 1
ATOM 1091 C CA . ASN A 1 135 ? -11.849 -16.543 5.596 1.00 71.31 135 ASN A CA 1
ATOM 1092 C C . ASN A 1 135 ? -10.878 -15.680 6.406 1.00 71.31 135 ASN A C 1
ATOM 1094 O O . ASN A 1 135 ? -11.321 -14.809 7.139 1.00 71.31 135 ASN A O 1
ATOM 1098 N N . PHE A 1 136 ? -9.569 -15.818 6.169 1.00 70.94 136 PHE A N 1
ATOM 1099 C CA . PHE A 1 136 ? -8.562 -14.957 6.791 1.00 70.94 136 PHE A CA 1
ATOM 1100 C C . PHE A 1 136 ? -8.839 -13.467 6.535 1.00 70.94 136 PHE A C 1
ATOM 1102 O O . PHE A 1 136 ? -8.772 -12.653 7.449 1.00 70.94 136 PHE A O 1
ATOM 1109 N N . VAL A 1 137 ? -9.205 -13.093 5.306 1.00 66.75 137 VAL A N 1
ATOM 1110 C CA . VAL A 1 137 ? -9.518 -11.697 4.973 1.00 66.75 137 VAL A CA 1
ATOM 1111 C C . VAL A 1 137 ? -10.777 -11.221 5.705 1.00 66.75 137 VAL A C 1
ATOM 1113 O O . VAL A 1 137 ? -10.777 -10.133 6.268 1.00 66.75 137 VAL A O 1
ATOM 1116 N N . MET A 1 138 ? -11.835 -12.032 5.731 1.00 66.44 138 MET A N 1
ATOM 1117 C CA . MET A 1 138 ? -13.081 -11.681 6.421 1.00 66.44 138 MET A CA 1
ATOM 1118 C C . MET A 1 138 ? -12.905 -11.575 7.940 1.00 66.44 138 MET A C 1
ATOM 1120 O O . MET A 1 138 ? -13.503 -10.699 8.562 1.00 66.44 138 MET A O 1
ATOM 1124 N N . ASP A 1 139 ? -12.082 -12.448 8.518 1.00 67.19 139 ASP A N 1
ATOM 1125 C CA . ASP A 1 139 ? -11.942 -12.592 9.965 1.00 67.19 139 ASP A CA 1
ATOM 1126 C C . ASP A 1 139 ? -10.841 -11.685 10.541 1.00 67.19 139 ASP A C 1
ATOM 1128 O O . ASP A 1 139 ? -10.931 -11.258 11.692 1.00 67.19 139 ASP A O 1
ATOM 1132 N N . CYS A 1 140 ? -9.794 -11.382 9.762 1.00 63.03 140 CYS A N 1
ATOM 1133 C CA . CYS A 1 140 ? -8.588 -10.702 10.250 1.00 63.03 140 CYS A CA 1
ATOM 1134 C C . CYS A 1 140 ? -8.272 -9.374 9.547 1.00 63.03 140 CYS A C 1
ATOM 1136 O O . CYS A 1 140 ? -7.638 -8.513 10.159 1.00 63.03 140 CYS A O 1
ATOM 1138 N N . LEU A 1 141 ? -8.710 -9.150 8.302 1.00 58.47 141 LEU A N 1
ATOM 1139 C CA . LEU A 1 141 ? -8.491 -7.879 7.597 1.00 58.47 141 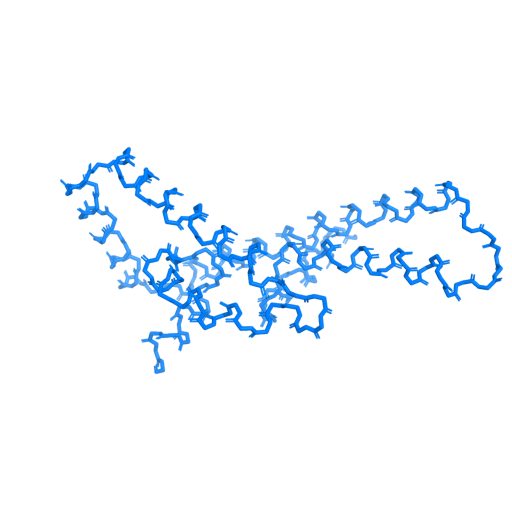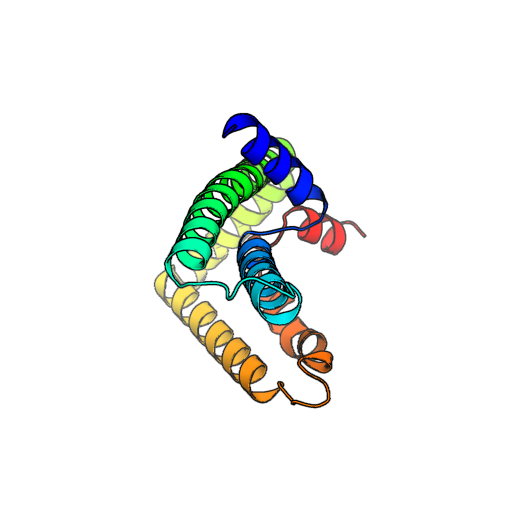LEU A CA 1
ATOM 1140 C C . LEU A 1 141 ? -9.640 -6.904 7.866 1.00 58.47 141 LEU A C 1
ATOM 1142 O O . LEU A 1 141 ? -10.430 -6.542 6.997 1.00 58.47 141 LEU A O 1
ATOM 1146 N N . MET A 1 142 ? -9.690 -6.416 9.101 1.00 54.56 142 MET A N 1
ATOM 1147 C CA . MET A 1 142 ? -10.449 -5.218 9.430 1.00 54.56 142 MET A CA 1
ATOM 1148 C C . MET A 1 142 ? -9.625 -3.971 9.061 1.00 54.56 142 MET A C 1
ATOM 1150 O O . MET A 1 142 ? -8.583 -3.695 9.645 1.00 54.56 142 MET A O 1
ATOM 1154 N N . ILE A 1 143 ? -10.161 -3.173 8.129 1.00 49.78 143 ILE A N 1
ATOM 1155 C CA . ILE A 1 143 ? -9.974 -1.709 8.012 1.00 49.78 143 ILE A CA 1
ATOM 1156 C C . ILE A 1 143 ? -8.763 -1.191 7.210 1.00 49.78 143 ILE A C 1
ATOM 1158 O O . ILE A 1 143 ? -8.851 -0.080 6.687 1.00 49.78 143 ILE A O 1
ATOM 1162 N N . GLU A 1 144 ? -7.686 -1.948 6.989 1.00 44.59 144 GLU A N 1
ATOM 1163 C CA . GLU A 1 144 ? -6.480 -1.332 6.391 1.00 44.59 144 GLU A CA 1
ATOM 1164 C C . GLU A 1 144 ? -6.490 -1.133 4.864 1.00 44.59 144 GLU A C 1
ATOM 1166 O O . GLU A 1 144 ? -5.831 -0.211 4.369 1.00 44.59 144 GLU A O 1
ATOM 1171 N N . VAL A 1 145 ? -7.231 -1.942 4.096 1.00 49.81 145 VAL A N 1
ATOM 1172 C CA . VAL A 1 145 ? -7.025 -1.964 2.632 1.00 49.81 145 VAL A CA 1
ATOM 1173 C C . VAL A 1 145 ? -7.844 -0.909 1.894 1.00 49.81 145 VAL A C 1
ATOM 1175 O O . VAL A 1 145 ? -7.317 -0.262 0.997 1.00 49.81 145 VAL A O 1
ATOM 1178 N N . CYS A 1 146 ? -9.096 -0.658 2.276 1.00 52.31 146 CYS A N 1
ATOM 1179 C CA . CYS A 1 146 ? -9.850 0.479 1.749 1.00 52.31 146 CYS A CA 1
ATOM 1180 C C . CYS A 1 146 ? -11.165 0.614 2.528 1.00 52.31 146 CYS A C 1
ATOM 1182 O O . CYS A 1 146 ? -11.979 -0.313 2.498 1.00 52.31 146 CYS A O 1
ATOM 1184 N N . PRO A 1 147 ? -11.454 1.753 3.176 1.00 51.78 147 PRO A N 1
ATOM 1185 C CA . PRO A 1 147 ? -12.779 1.999 3.744 1.00 51.78 147 PRO A CA 1
ATOM 1186 C C . PRO A 1 147 ? -13.900 1.888 2.687 1.00 51.78 147 PRO A C 1
ATOM 1188 O O . PRO A 1 147 ? -15.026 1.524 3.012 1.00 51.78 147 PRO A O 1
ATOM 1191 N N . THR A 1 148 ? -13.587 2.122 1.407 1.00 54.25 148 THR A N 1
ATOM 1192 C CA . THR A 1 148 ? -14.474 1.891 0.253 1.00 54.25 148 THR A CA 1
ATOM 1193 C C . THR A 1 148 ? -14.840 0.413 0.076 1.00 54.25 148 THR A C 1
ATOM 1195 O O . THR A 1 148 ? -15.978 0.102 -0.268 1.00 54.25 148 THR A O 1
ATOM 1198 N N . LEU A 1 149 ? -13.904 -0.504 0.359 1.00 46.97 149 LEU A N 1
ATOM 1199 C CA . LEU A 1 149 ? -14.118 -1.953 0.287 1.00 46.97 149 LEU A CA 1
ATOM 1200 C C . LEU A 1 149 ? -15.024 -2.429 1.424 1.00 46.97 149 LEU A C 1
ATOM 1202 O O . LEU A 1 149 ? -15.911 -3.238 1.187 1.00 46.97 149 LEU A O 1
ATOM 1206 N N . ILE A 1 150 ? -14.857 -1.868 2.629 1.00 47.81 150 ILE A N 1
ATOM 1207 C CA . ILE A 1 150 ? -15.786 -2.087 3.748 1.00 47.81 150 ILE A CA 1
ATOM 1208 C C . ILE A 1 150 ? -17.186 -1.611 3.357 1.00 47.81 150 ILE A C 1
ATOM 1210 O O . ILE A 1 150 ? -18.144 -2.362 3.490 1.00 47.81 150 ILE A O 1
ATOM 1214 N N . ARG A 1 151 ? -17.332 -0.411 2.785 1.00 48.53 151 ARG A N 1
ATOM 1215 C CA . ARG A 1 151 ? -18.654 0.040 2.327 1.00 48.53 151 ARG A CA 1
ATOM 1216 C C . ARG A 1 151 ? -19.266 -0.885 1.280 1.00 48.53 151 ARG A C 1
ATOM 1218 O O . ARG A 1 151 ? -20.430 -1.222 1.408 1.00 48.53 151 ARG A O 1
ATOM 1225 N N . LYS A 1 152 ? -18.495 -1.340 0.292 1.00 44.72 152 LYS A N 1
ATOM 1226 C CA . LYS A 1 152 ? -18.987 -2.270 -0.735 1.00 44.72 152 LYS A CA 1
ATOM 1227 C C . LYS A 1 152 ? -19.300 -3.670 -0.189 1.00 44.72 152 LYS A C 1
ATOM 1229 O O . LYS A 1 152 ? -20.171 -4.339 -0.716 1.00 44.72 152 LYS A O 1
ATOM 1234 N N . ALA A 1 153 ? -18.595 -4.125 0.845 1.00 43.00 153 ALA A N 1
ATOM 1235 C CA . ALA A 1 153 ? -18.800 -5.445 1.443 1.00 43.00 153 ALA A CA 1
ATOM 1236 C C . ALA A 1 153 ? -19.918 -5.480 2.501 1.00 43.00 153 ALA A C 1
ATOM 1238 O O . ALA A 1 153 ? -20.437 -6.555 2.786 1.00 43.00 153 ALA A O 1
ATOM 1239 N N . PHE A 1 154 ? -20.258 -4.335 3.104 1.00 40.34 154 PHE A N 1
ATOM 1240 C CA . PHE A 1 154 ? -21.240 -4.242 4.192 1.00 40.34 154 PHE A CA 1
ATOM 1241 C C . PHE A 1 154 ? -22.486 -3.405 3.856 1.00 40.34 154 PHE A C 1
ATOM 1243 O O . PHE A 1 154 ? -23.424 -3.403 4.654 1.00 40.34 154 PHE A O 1
ATOM 1250 N N . MET A 1 155 ? -22.514 -2.682 2.729 1.00 40.88 155 MET A N 1
ATOM 1251 C CA . MET A 1 155 ? -23.684 -1.907 2.280 1.00 40.88 155 MET A CA 1
ATOM 1252 C C . MET A 1 155 ? -24.298 -2.370 0.949 1.00 40.88 155 MET A C 1
ATOM 1254 O O . MET A 1 155 ? -25.303 -1.779 0.555 1.00 40.88 155 MET A O 1
ATOM 1258 N N . ASP A 1 156 ? -23.767 -3.427 0.321 1.00 33.28 156 ASP A N 1
ATOM 1259 C CA . ASP A 1 156 ? -24.439 -4.188 -0.749 1.00 33.28 156 ASP A CA 1
ATOM 1260 C C . ASP A 1 156 ? -24.821 -5.596 -0.256 1.00 33.28 156 ASP A C 1
ATOM 1262 O O . ASP A 1 156 ? -23.962 -6.259 0.374 1.00 33.28 156 ASP A O 1
#

pLDDT: mean 80.9, std 14.12, range [33.28, 97.94]

Foldseek 3Di:
DLVVLLQLLLVVLVVLDALVVLVVVLVVVLVCVQPPDPDDHCDPVNVVVSVVVSVSSSVSSNNSNVVNQVVCCVPVQDPVNVVVVVVVVVCCCVPQNPVRVVVVLVVLVVVLVVLQVVCADPVCGNVCSCVVCVVVCVPRVPDDRHVVVVCVVPVD

Secondary structure (DSSP, 8-state):
-HHHHHHHHHHHHTTT--HHHHHHHHHHHHHHHHHH--SS---HHHHHHHHHHHHHHHHHHHHHHHHHHHHHHHHTS-HHHHHHHHHHHHHHHHHT-HHHHHHHHHHHHHHHHHHHHHH-BTTTBTTTHHHHHHHHHHHH--SSS-HHHHHHHH--

Radius of gyration: 20.19 Å; chains: 1; bounding box: 49×42×57 Å

Sequence (156 aa):
MTKLLRDIGCHHFFYDAYEPHLELMHEGFLHALTTNIVDPEIDEDLKNGWNQIWQILKKHIGQGIAIQRQNYMMECVTKAEISSVKAQWEKILESYGIKEAGEAVTKEAIIALDLTIETYTAERGFQDLPQKLKNFVMDCLMIEVCPTLIRKAFMD